Protein AF-A0A967L9T5-F1 (afdb_monomer)

Secondary structure (DSSP, 8-state):
-TT---TT-EEEEEESHHHHHHHHHHHHHGGG--EEEEEE-SHHIIIIITSS-EEEEEETTEEEEEEEE---SEE---SGGGGGS-HHHHHHHHHHHHHHHHHH-HHHHHHHHHHHHHHHHTGGGHHHHHHHHHHHHHHHHHHH-TTSSSSS--

Foldseek 3Di:
DVVPDDQADEFEQAEALLSLQASLQCQCPVVNHHAYEYAHLFLLCLQARLEQQWHAQADPVGGRPGTDRGHHPYYDYDLVSNVVPDPVRNVVSVVLLLVLCVVPNVVSNVVCVVCVVCLNVVPPCPVVVSSVSSNVSNNVQCVVPSPCPVVSND

pLDDT: mean 95.07, std 5.82, range [65.38, 98.81]

Sequence (154 aa):
LELGVERSDCVIALGGGVVGDLAGFAASILRRGVRVVQIPTTLLAQVDSAIGGKTGIDTKHGKNLIGTFHQPSLVLADVDVLSTLSEREFRAGYAEVAKYGLLGDAPFFVWLEQNWQGVFADESGKRRHAVETSARAKAEIVVADEREESGTRA

Solvent-accessible surface area (backbone atoms only — not comparable to full-atom values): 8317 Å² total; per-residue (Å²): 109,93,85,64,79,56,67,86,43,70,46,76,22,75,30,35,43,70,43,36,17,43,45,36,33,49,22,41,59,43,91,74,38,33,42,28,34,36,35,28,50,30,52,39,12,47,34,43,56,61,62,61,16,63,19,26,40,69,51,101,88,42,76,62,74,47,67,46,86,44,69,58,81,42,72,51,68,59,71,70,56,47,78,76,47,54,69,69,56,43,53,59,14,47,54,58,45,50,45,50,15,74,75,77,31,61,70,56,36,55,48,45,75,76,37,48,68,32,36,75,69,53,44,93,54,38,33,54,52,51,40,53,55,24,33,49,55,46,50,53,42,27,72,76,23,66,81,51,81,79,53,81,58,106

Nearest PDB structures (foldseek):
  6lla-assembly2_D  TM=9.672E-01  e=2.039E-16  Providencia alcalifaciens F90-2004
  6lla-assembly1_A  TM=9.587E-01  e=2.595E-16  Providencia alcalifaciens F90-2004
  3okf-assembly1_B  TM=9.617E-01  e=5.683E-16  Vibrio cholerae O1 biovar El Tor str. N16961
  6lk2-assembly1_A  TM=9.708E-01  e=1.491E-15  Providencia alcalifaciens F90-2004
  6lk2-assembly1_C  TM=9.623E-01  e=9.101E-15  Providencia alcalifaciens F90-2004

Mean predicted aligned error: 3.41 Å

Structure (mmCIF, N/CA/C/O backbone):
data_AF-A0A967L9T5-F1
#
_entry.id   AF-A0A967L9T5-F1
#
loop_
_atom_site.group_PDB
_atom_site.id
_atom_site.type_symbol
_atom_site.label_atom_id
_atom_site.label_alt_id
_atom_site.label_comp_id
_atom_site.label_asym_id
_atom_site.label_entity_id
_atom_site.label_seq_id
_atom_site.pdbx_PDB_ins_code
_atom_site.Cartn_x
_atom_site.Cartn_y
_atom_site.Cartn_z
_atom_site.occupancy
_atom_site.B_iso_or_equiv
_atom_site.auth_seq_id
_atom_site.auth_comp_id
_atom_site.auth_asym_id
_atom_site.auth_atom_id
_atom_site.pdbx_PDB_model_num
ATOM 1 N N . LEU A 1 1 ? 9.485 -12.434 -22.194 1.00 67.00 1 LEU A N 1
ATOM 2 C CA . LEU A 1 1 ? 9.932 -11.965 -23.531 1.00 67.00 1 LEU A CA 1
ATOM 3 C C . LEU A 1 1 ? 9.224 -12.715 -24.648 1.00 67.00 1 LEU A C 1
ATOM 5 O O . LEU A 1 1 ? 8.816 -12.072 -25.600 1.00 67.00 1 LEU A O 1
ATOM 9 N N . GLU A 1 2 ? 9.022 -14.024 -24.502 1.00 84.19 2 GLU A N 1
ATOM 10 C CA . GLU A 1 2 ? 8.233 -14.849 -25.434 1.00 84.19 2 GLU A CA 1
ATOM 11 C C . GLU A 1 2 ? 6.803 -14.328 -25.651 1.00 84.19 2 GLU A C 1
ATOM 13 O O . GLU A 1 2 ? 6.289 -14.403 -26.757 1.00 84.19 2 GLU A O 1
ATOM 18 N N . LEU A 1 3 ? 6.205 -13.701 -24.630 1.00 88.25 3 LEU A N 1
ATOM 19 C CA . LEU A 1 3 ? 4.894 -13.040 -24.714 1.00 88.25 3 LEU A CA 1
ATOM 20 C C . LEU A 1 3 ? 4.900 -11.688 -25.460 1.00 88.25 3 LEU A C 1
ATOM 22 O O . LEU A 1 3 ? 3.884 -11.010 -25.480 1.00 88.25 3 LEU A O 1
ATOM 26 N N . GLY A 1 4 ? 6.033 -11.257 -26.026 1.00 90.56 4 GLY A N 1
ATOM 27 C CA . GLY A 1 4 ? 6.094 -10.052 -26.862 1.00 90.56 4 GLY A CA 1
ATOM 28 C C . GLY A 1 4 ? 6.092 -8.708 -26.125 1.00 90.56 4 GLY A C 1
ATOM 29 O O . GLY A 1 4 ? 5.950 -7.691 -26.783 1.00 90.56 4 GLY A O 1
ATOM 30 N N . VAL A 1 5 ? 6.296 -8.680 -24.800 1.00 91.69 5 VAL A N 1
ATOM 31 C CA . VAL A 1 5 ? 6.219 -7.438 -23.998 1.00 91.69 5 VAL A CA 1
ATOM 32 C C . VAL A 1 5 ? 7.137 -6.320 -24.525 1.00 91.69 5 VAL A C 1
ATOM 34 O O . VAL A 1 5 ? 8.364 -6.491 -24.672 1.00 91.69 5 VAL A O 1
ATOM 37 N N . GLU A 1 6 ? 6.526 -5.161 -24.745 1.00 94.12 6 GLU A N 1
ATOM 38 C CA . GLU A 1 6 ? 7.109 -3.913 -25.224 1.00 94.12 6 GLU A CA 1
ATOM 39 C C . GLU A 1 6 ? 7.336 -2.903 -24.087 1.00 94.12 6 GLU A C 1
ATOM 41 O O . GLU A 1 6 ? 6.932 -3.092 -22.942 1.00 94.12 6 GLU A O 1
ATOM 46 N N . ARG A 1 7 ? 8.025 -1.795 -24.386 1.00 93.12 7 ARG A N 1
ATOM 47 C CA . ARG A 1 7 ? 8.269 -0.718 -23.403 1.00 93.12 7 ARG A CA 1
ATOM 48 C C . ARG A 1 7 ? 7.024 0.105 -23.074 1.00 93.12 7 ARG A C 1
ATOM 50 O O . ARG A 1 7 ? 6.964 0.728 -22.020 1.00 93.12 7 ARG A O 1
ATOM 57 N N . SER A 1 8 ? 6.076 0.139 -24.000 1.00 94.69 8 SER A N 1
ATOM 58 C CA . SER A 1 8 ? 4.773 0.793 -23.878 1.00 94.69 8 SER A CA 1
ATOM 59 C C . SER A 1 8 ? 3.823 0.031 -22.954 1.00 94.69 8 SER A C 1
ATOM 61 O O . SER A 1 8 ? 2.874 0.635 -22.449 1.00 94.69 8 SER A O 1
ATOM 63 N N . ASP A 1 9 ? 4.078 -1.254 -22.701 1.00 95.75 9 ASP A N 1
ATOM 64 C CA . ASP A 1 9 ? 3.235 -2.090 -21.855 1.00 95.75 9 ASP A CA 1
ATOM 65 C C . ASP A 1 9 ? 3.290 -1.685 -20.379 1.00 95.75 9 ASP A C 1
ATOM 67 O O . ASP A 1 9 ? 4.088 -0.848 -19.936 1.00 95.75 9 ASP A O 1
ATOM 71 N N . CYS A 1 10 ? 2.385 -2.281 -19.607 1.00 96.38 10 CYS A N 1
ATOM 72 C CA . CYS A 1 10 ? 2.244 -2.033 -18.187 1.00 96.38 10 CYS A CA 1
ATOM 73 C C . CYS A 1 10 ? 2.109 -3.345 -17.413 1.00 96.38 10 CYS A C 1
ATOM 75 O O . CYS A 1 10 ? 1.326 -4.221 -17.776 1.00 96.38 10 CYS A O 1
ATOM 77 N N . VAL A 1 11 ? 2.863 -3.455 -16.323 1.00 97.94 11 VAL A N 1
ATOM 78 C CA . VAL A 1 11 ? 2.717 -4.509 -15.320 1.00 97.94 11 VAL A CA 1
ATOM 79 C C . VAL A 1 11 ? 1.644 -4.091 -14.317 1.00 97.94 11 VAL A C 1
ATOM 81 O O . VAL A 1 11 ? 1.695 -2.987 -13.778 1.00 97.94 11 VAL A O 1
ATOM 84 N N . ILE A 1 12 ? 0.694 -4.979 -14.035 1.00 98.44 12 ILE A N 1
ATOM 85 C CA . ILE A 1 12 ? -0.304 -4.782 -12.979 1.00 98.44 12 ILE A CA 1
ATOM 86 C C . ILE A 1 12 ? 0.085 -5.636 -11.773 1.00 98.44 12 ILE A C 1
ATOM 88 O O . ILE A 1 12 ? 0.114 -6.863 -11.858 1.00 98.44 12 ILE A O 1
ATOM 92 N N . ALA A 1 13 ? 0.375 -4.986 -10.651 1.00 98.50 13 ALA A N 1
ATOM 93 C CA . ALA A 1 13 ? 0.669 -5.638 -9.385 1.00 98.50 13 ALA A CA 1
ATOM 94 C C . ALA A 1 13 ? -0.610 -5.711 -8.538 1.00 98.50 13 ALA A C 1
ATOM 96 O O . ALA A 1 13 ? -0.941 -4.775 -7.815 1.00 98.50 13 ALA A O 1
ATOM 97 N N . LEU A 1 14 ? -1.353 -6.814 -8.666 1.00 98.69 14 LEU A N 1
ATOM 98 C CA . LEU A 1 14 ? -2.579 -7.073 -7.906 1.00 98.69 14 LEU A CA 1
ATOM 99 C C . LEU A 1 14 ? -2.277 -7.998 -6.722 1.00 98.69 14 LEU A C 1
ATOM 101 O O . LEU A 1 14 ? -2.067 -9.196 -6.909 1.00 98.69 14 LEU A O 1
ATOM 105 N N . GLY A 1 15 ? -2.252 -7.452 -5.508 1.00 98.56 15 GLY A N 1
ATOM 106 C CA . GLY A 1 15 ? -1.982 -8.231 -4.300 1.00 98.56 15 GLY A CA 1
ATOM 107 C C . GLY A 1 15 ? -1.518 -7.387 -3.115 1.00 98.56 15 GLY A C 1
ATOM 108 O O . GLY A 1 15 ? -1.628 -6.166 -3.118 1.00 98.56 15 GLY A O 1
ATOM 109 N N . GLY A 1 16 ? -0.990 -8.041 -2.078 1.00 98.38 16 GLY A N 1
ATOM 110 C CA . GLY A 1 16 ? -0.347 -7.360 -0.949 1.00 98.38 16 GLY A CA 1
ATOM 111 C C . GLY A 1 16 ? 1.072 -6.873 -1.264 1.00 98.38 16 GLY A C 1
ATOM 112 O O . GLY A 1 16 ? 1.553 -6.991 -2.392 1.00 98.38 16 GLY A O 1
ATOM 113 N N . GLY A 1 17 ? 1.783 -6.396 -0.238 1.00 97.88 17 GLY A N 1
ATOM 114 C CA . GLY A 1 17 ? 3.122 -5.806 -0.392 1.00 97.88 17 GLY A CA 1
ATOM 115 C C . GLY A 1 17 ? 4.154 -6.722 -1.057 1.00 97.88 17 GLY A C 1
ATOM 116 O O . GLY A 1 17 ? 4.937 -6.254 -1.871 1.00 97.88 17 GLY A O 1
ATOM 117 N N . VAL A 1 18 ? 4.091 -8.038 -0.818 1.00 97.81 18 VAL A N 1
ATOM 118 C CA . VAL A 1 18 ? 4.986 -9.019 -1.466 1.00 97.81 18 VAL A CA 1
ATOM 119 C C . VAL A 1 18 ? 4.831 -9.019 -2.989 1.00 97.81 18 VAL A C 1
ATOM 121 O O . VAL A 1 18 ? 5.821 -9.042 -3.717 1.00 97.81 18 VAL A O 1
ATOM 124 N N . VAL A 1 19 ? 3.587 -8.986 -3.482 1.00 98.50 19 VAL A N 1
ATOM 125 C CA . VAL A 1 19 ? 3.319 -8.914 -4.926 1.00 98.50 19 VAL A CA 1
ATOM 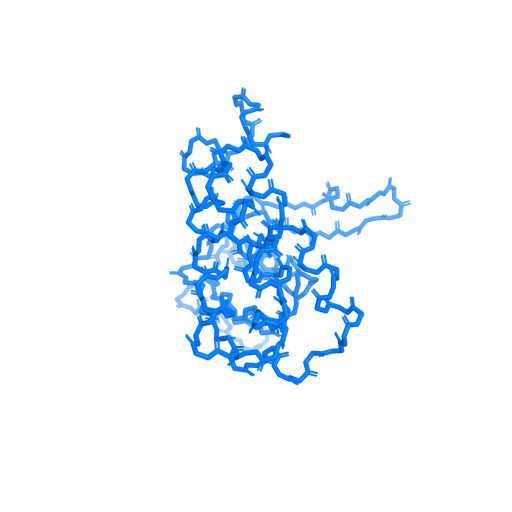126 C C . VAL A 1 19 ? 3.767 -7.560 -5.465 1.00 98.50 19 VAL A C 1
ATOM 128 O O . VAL A 1 19 ? 4.386 -7.514 -6.525 1.00 98.50 19 VAL A O 1
ATOM 131 N N . GLY A 1 20 ? 3.501 -6.482 -4.724 1.00 98.44 20 GLY A N 1
ATOM 132 C CA . GLY A 1 20 ? 3.908 -5.127 -5.089 1.00 98.44 20 GLY A CA 1
ATOM 133 C C . GLY A 1 20 ? 5.419 -4.975 -5.271 1.00 98.44 20 GLY A C 1
ATOM 134 O O . GLY A 1 20 ? 5.846 -4.454 -6.304 1.00 98.44 20 GLY A O 1
ATOM 135 N N . ASP A 1 21 ? 6.213 -5.483 -4.326 1.00 98.12 21 ASP A N 1
ATOM 136 C CA . ASP A 1 21 ? 7.678 -5.425 -4.360 1.00 98.12 21 ASP A CA 1
ATOM 137 C C . ASP A 1 21 ? 8.249 -6.251 -5.517 1.00 98.12 21 ASP A C 1
ATOM 139 O O . ASP A 1 21 ? 9.050 -5.744 -6.309 1.00 98.12 21 ASP A O 1
ATOM 143 N N . LEU A 1 22 ? 7.796 -7.502 -5.663 1.00 98.44 22 LEU A N 1
ATOM 144 C CA . LEU A 1 22 ? 8.279 -8.406 -6.705 1.00 98.44 22 LEU A CA 1
ATOM 145 C C . LEU A 1 22 ? 7.910 -7.907 -8.106 1.00 98.44 22 LEU A C 1
ATOM 147 O O . LEU A 1 22 ? 8.760 -7.865 -8.997 1.00 98.44 22 LEU A O 1
ATOM 151 N N . ALA A 1 23 ? 6.645 -7.535 -8.316 1.00 98.31 23 ALA A N 1
ATOM 152 C CA . ALA A 1 23 ? 6.169 -7.054 -9.608 1.00 98.31 23 ALA A CA 1
ATOM 153 C C . ALA A 1 23 ? 6.781 -5.692 -9.957 1.00 98.31 23 ALA A C 1
ATOM 155 O O . ALA A 1 23 ? 7.141 -5.463 -11.111 1.00 98.31 23 ALA A O 1
ATOM 156 N N . GLY A 1 24 ? 6.956 -4.813 -8.967 1.00 98.25 24 GLY A N 1
ATOM 157 C CA . GLY A 1 24 ? 7.637 -3.535 -9.142 1.00 98.25 24 GLY A CA 1
ATOM 158 C C . GLY A 1 24 ? 9.103 -3.706 -9.546 1.00 98.25 24 GLY A C 1
ATOM 159 O O . GLY A 1 24 ? 9.553 -3.061 -10.493 1.00 98.25 24 GLY A O 1
ATOM 160 N N . PHE A 1 25 ? 9.826 -4.632 -8.908 1.00 98.44 25 PHE A N 1
ATOM 161 C CA . PHE A 1 25 ? 11.217 -4.923 -9.257 1.00 98.44 25 PHE A CA 1
ATOM 162 C C . PHE A 1 25 ? 11.319 -5.591 -10.632 1.00 98.44 25 PHE A C 1
ATOM 164 O O . PHE A 1 25 ? 12.157 -5.222 -11.451 1.00 98.44 25 PHE A O 1
ATOM 171 N N . ALA A 1 26 ? 10.416 -6.524 -10.947 1.00 97.62 26 ALA A N 1
ATOM 172 C CA . ALA A 1 26 ? 10.336 -7.106 -12.283 1.00 97.62 26 ALA A CA 1
ATOM 173 C C . ALA A 1 26 ? 10.082 -6.029 -13.354 1.00 97.62 26 ALA A C 1
ATOM 175 O O . ALA A 1 26 ? 10.731 -6.041 -14.401 1.00 97.62 26 ALA A O 1
ATOM 176 N N . ALA A 1 27 ? 9.189 -5.072 -13.087 1.00 97.81 27 ALA A N 1
ATOM 177 C CA . ALA A 1 27 ? 8.896 -3.964 -13.990 1.00 97.81 27 ALA A CA 1
ATOM 178 C C . ALA A 1 27 ? 10.088 -3.010 -14.172 1.00 97.81 27 ALA A C 1
ATOM 180 O O . ALA A 1 27 ? 10.287 -2.499 -15.275 1.00 97.81 27 ALA A O 1
ATOM 181 N N . SER A 1 28 ? 10.906 -2.791 -13.139 1.00 97.81 28 SER A N 1
ATOM 182 C CA . SER A 1 28 ? 12.067 -1.896 -13.222 1.00 97.81 28 SER A CA 1
ATOM 183 C C . SER A 1 28 ? 13.196 -2.469 -14.085 1.00 97.81 28 SER A C 1
ATOM 185 O O . SER A 1 28 ? 13.873 -1.731 -14.804 1.00 97.81 28 SER A O 1
ATOM 187 N N . ILE A 1 29 ? 13.377 -3.794 -14.078 1.00 96.75 29 ILE A N 1
ATOM 188 C CA . ILE A 1 29 ? 14.440 -4.461 -14.844 1.00 96.75 29 ILE A CA 1
ATOM 189 C C . ILE A 1 29 ? 13.976 -4.937 -16.225 1.00 96.75 29 ILE A C 1
ATOM 191 O O . ILE A 1 29 ? 14.784 -5.042 -17.157 1.00 96.75 29 ILE A O 1
ATOM 195 N N . LEU A 1 30 ? 12.677 -5.189 -16.414 1.00 96.19 30 LEU A N 1
ATOM 196 C CA . LEU A 1 30 ? 12.134 -5.605 -17.702 1.00 96.19 30 LEU A CA 1
ATOM 197 C C . LEU A 1 30 ? 12.332 -4.492 -18.735 1.00 96.19 30 LEU A C 1
ATOM 199 O O . LEU A 1 30 ? 11.873 -3.372 -18.557 1.00 96.19 30 LEU A O 1
ATOM 203 N N . ARG A 1 31 ? 13.059 -4.785 -19.823 1.00 94.06 31 ARG A N 1
ATOM 204 C CA . ARG A 1 31 ? 13.398 -3.811 -20.887 1.00 94.06 31 ARG A CA 1
ATOM 205 C C . ARG A 1 31 ? 14.076 -2.519 -20.378 1.00 94.06 31 ARG A C 1
ATOM 207 O O . ARG A 1 31 ? 14.129 -1.534 -21.128 1.00 94.06 31 ARG A O 1
ATOM 214 N N . ARG A 1 32 ? 14.701 -2.581 -19.191 1.00 94.69 32 ARG A N 1
ATOM 215 C CA . ARG A 1 32 ? 15.275 -1.450 -18.431 1.00 94.69 32 ARG A CA 1
ATOM 216 C C . ARG A 1 32 ? 14.230 -0.456 -17.903 1.00 94.69 32 ARG A C 1
ATOM 218 O O . ARG A 1 32 ? 14.523 0.732 -17.811 1.00 94.69 32 ARG A O 1
ATOM 225 N N . GLY A 1 33 ? 13.024 -0.938 -17.633 1.00 96.00 33 GLY A N 1
ATOM 226 C CA . GLY A 1 33 ? 11.921 -0.159 -17.096 1.00 96.00 33 GLY A CA 1
ATOM 227 C C . GLY A 1 33 ? 10.708 -0.223 -18.013 1.00 96.00 33 GLY A C 1
ATOM 228 O O . GLY A 1 33 ? 10.741 0.262 -19.145 1.00 96.00 33 GLY A O 1
ATOM 229 N N . VAL A 1 34 ? 9.628 -0.791 -17.491 1.00 97.19 34 VAL A N 1
ATOM 230 C CA . VAL A 1 34 ? 8.265 -0.643 -18.008 1.00 97.19 34 VAL A CA 1
ATOM 231 C C . VAL A 1 34 ? 7.378 -0.027 -16.929 1.00 97.19 34 VAL A C 1
ATOM 233 O O . VAL A 1 34 ? 7.744 0.022 -15.750 1.00 97.19 34 VAL A O 1
ATOM 236 N N . ARG A 1 35 ? 6.202 0.462 -17.326 1.00 97.94 35 ARG A N 1
ATOM 237 C CA . ARG A 1 35 ? 5.241 1.039 -16.379 1.00 97.94 35 ARG A CA 1
ATOM 238 C C . ARG A 1 35 ? 4.713 -0.037 -15.437 1.00 97.94 35 ARG A C 1
ATOM 240 O O . ARG A 1 35 ? 4.489 -1.171 -15.855 1.00 97.94 35 ARG A O 1
ATOM 247 N N . VAL A 1 36 ? 4.438 0.343 -14.195 1.00 98.25 36 VAL A N 1
ATOM 248 C CA . VAL A 1 36 ? 3.757 -0.515 -13.221 1.00 98.25 36 VAL A CA 1
ATOM 249 C C . VAL A 1 36 ? 2.590 0.233 -12.589 1.00 98.25 36 VAL A C 1
ATOM 251 O O . VAL A 1 36 ? 2.707 1.416 -12.276 1.00 98.25 36 VAL A O 1
ATOM 254 N N . VAL A 1 37 ? 1.462 -0.447 -12.422 1.00 98.62 37 VAL A N 1
ATOM 255 C CA . VAL A 1 37 ? 0.317 0.021 -11.634 1.00 98.62 37 VAL A CA 1
ATOM 256 C C . VAL A 1 37 ? 0.163 -0.907 -10.441 1.00 98.62 37 VAL A C 1
ATOM 258 O O . VAL A 1 37 ? 0.134 -2.127 -10.599 1.00 98.62 37 VAL A O 1
ATOM 261 N N . GLN A 1 38 ? 0.070 -0.322 -9.251 1.00 98.75 38 GLN A N 1
ATOM 262 C CA . GLN A 1 38 ? -0.156 -1.048 -8.007 1.00 98.75 38 GLN A CA 1
ATOM 263 C C . GLN A 1 38 ? -1.658 -1.087 -7.718 1.00 98.75 38 GLN A C 1
ATOM 265 O O . GLN A 1 38 ? -2.309 -0.043 -7.679 1.00 98.75 38 GLN A O 1
ATOM 270 N N . ILE A 1 39 ? -2.203 -2.279 -7.490 1.00 98.75 39 ILE A N 1
ATOM 271 C CA . ILE A 1 39 ? -3.573 -2.502 -7.012 1.00 98.75 39 ILE A CA 1
ATOM 272 C C . ILE A 1 39 ? -3.464 -3.248 -5.670 1.00 98.75 39 ILE A C 1
ATOM 274 O O . ILE A 1 39 ? -3.592 -4.477 -5.625 1.00 98.75 39 ILE A O 1
ATOM 278 N N . PRO A 1 40 ? -3.118 -2.530 -4.582 1.00 98.75 40 PRO A N 1
ATOM 279 C CA . PRO A 1 40 ? -2.870 -3.130 -3.276 1.00 98.75 40 PRO A CA 1
ATOM 280 C C . PRO A 1 40 ? -4.140 -3.710 -2.638 1.00 98.75 40 PRO A C 1
ATOM 282 O O . PRO A 1 40 ? -5.129 -3.004 -2.441 1.00 98.75 40 PRO A O 1
ATOM 285 N N . THR A 1 41 ? -4.092 -4.982 -2.237 1.00 98.69 41 THR A N 1
ATOM 286 C CA . THR A 1 41 ? -5.237 -5.718 -1.660 1.00 98.69 41 THR A CA 1
ATOM 287 C C . THR A 1 41 ? -5.111 -5.996 -0.161 1.00 98.69 41 THR A C 1
ATOM 289 O O . THR A 1 41 ? -5.922 -6.725 0.405 1.00 98.69 41 THR A O 1
ATOM 292 N N . THR A 1 42 ? -4.085 -5.454 0.497 1.00 98.81 42 THR A N 1
ATOM 293 C CA . THR A 1 42 ? -3.936 -5.511 1.957 1.00 98.81 42 THR A CA 1
ATOM 294 C C . THR A 1 42 ? -3.893 -4.103 2.526 1.00 98.81 42 THR A C 1
ATOM 296 O O . THR A 1 42 ? -3.409 -3.186 1.863 1.00 98.81 42 THR A O 1
ATOM 299 N N . LEU A 1 43 ? -4.354 -3.928 3.769 1.00 98.69 43 LEU A N 1
ATOM 300 C CA . LEU A 1 43 ? -4.338 -2.615 4.416 1.00 98.69 43 LEU A CA 1
ATOM 301 C C . LEU A 1 43 ? -2.908 -2.060 4.488 1.00 98.69 43 LEU A C 1
ATOM 303 O O . LEU A 1 43 ? -2.681 -0.921 4.102 1.00 98.69 43 LEU A O 1
ATOM 307 N N . LEU A 1 44 ? -1.936 -2.899 4.868 1.00 98.62 44 LEU A N 1
ATOM 308 C CA . LEU A 1 44 ? -0.514 -2.534 4.903 1.00 98.62 44 LEU A CA 1
ATOM 309 C C . LEU A 1 44 ? -0.004 -2.030 3.544 1.00 98.62 44 LEU A C 1
ATOM 311 O O . LEU A 1 44 ? 0.747 -1.060 3.480 1.00 98.62 44 LEU A O 1
ATOM 315 N N . ALA A 1 45 ? -0.420 -2.666 2.447 1.00 98.50 45 ALA A N 1
ATOM 316 C CA . ALA A 1 45 ? 0.001 -2.240 1.120 1.00 98.50 45 ALA A CA 1
ATOM 317 C C . ALA A 1 45 ? -0.671 -0.933 0.687 1.00 98.50 45 ALA A C 1
ATOM 319 O O . ALA A 1 45 ? -0.013 -0.099 0.074 1.00 98.50 45 ALA A O 1
ATOM 320 N N . GLN A 1 46 ? -1.948 -0.737 1.028 1.00 98.69 46 GLN A N 1
ATOM 321 C CA . GLN A 1 46 ? -2.695 0.480 0.698 1.00 98.69 46 GLN A CA 1
ATOM 322 C C . GLN A 1 46 ? -2.157 1.722 1.414 1.00 98.69 46 GLN A C 1
ATOM 324 O O . GLN A 1 46 ? -2.222 2.813 0.855 1.00 98.69 46 GLN A O 1
ATOM 329 N N . VAL A 1 47 ? -1.631 1.557 2.630 1.00 97.94 47 VAL A N 1
ATOM 330 C CA . VAL A 1 47 ? -1.201 2.678 3.481 1.00 97.94 47 VAL A CA 1
ATOM 331 C C . VAL A 1 47 ? 0.305 2.910 3.495 1.00 97.94 47 VAL A C 1
ATOM 333 O O . VAL A 1 47 ? 0.727 3.996 3.877 1.00 97.94 47 VAL A O 1
ATOM 336 N N . ASP A 1 48 ? 1.111 1.931 3.071 1.00 96.19 48 ASP A N 1
ATOM 337 C CA . ASP A 1 48 ? 2.572 2.038 3.114 1.00 96.19 48 ASP A CA 1
ATOM 338 C C . ASP A 1 48 ? 3.258 1.473 1.860 1.00 96.19 48 ASP A C 1
ATOM 340 O O . ASP A 1 48 ? 3.764 2.233 1.033 1.00 96.19 48 ASP A O 1
ATOM 344 N N . SER A 1 49 ? 3.276 0.147 1.675 1.00 94.56 49 SER A N 1
ATOM 345 C CA . SER A 1 49 ? 4.242 -0.478 0.754 1.00 94.56 49 SER A CA 1
ATOM 346 C C . SER A 1 49 ? 3.991 -0.201 -0.733 1.00 94.56 49 SER A C 1
ATOM 348 O O . SER A 1 49 ? 4.928 -0.255 -1.521 1.00 94.56 49 SER A O 1
ATOM 350 N N . ALA A 1 50 ? 2.758 0.1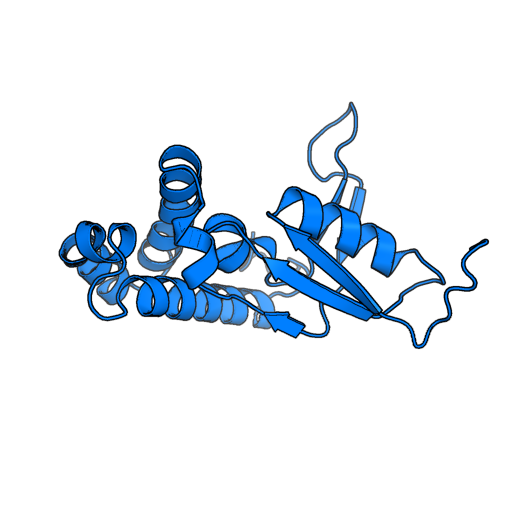08 -1.147 1.00 96.94 50 ALA A N 1
ATOM 351 C CA . ALA A 1 50 ? 2.485 0.491 -2.536 1.00 96.94 50 ALA A CA 1
ATOM 352 C C . ALA A 1 50 ? 2.924 1.934 -2.861 1.00 96.94 50 ALA A C 1
ATOM 354 O O . ALA A 1 50 ? 2.896 2.328 -4.029 1.00 96.94 50 ALA A O 1
ATOM 355 N N . ILE A 1 51 ? 3.320 2.723 -1.854 1.00 95.94 51 ILE A N 1
ATOM 356 C CA . ILE A 1 51 ? 3.609 4.153 -1.972 1.00 95.94 51 ILE A CA 1
ATOM 357 C C . ILE A 1 51 ? 5.111 4.402 -1.778 1.00 95.94 51 ILE A C 1
ATOM 359 O O . ILE A 1 51 ? 5.707 4.116 -0.739 1.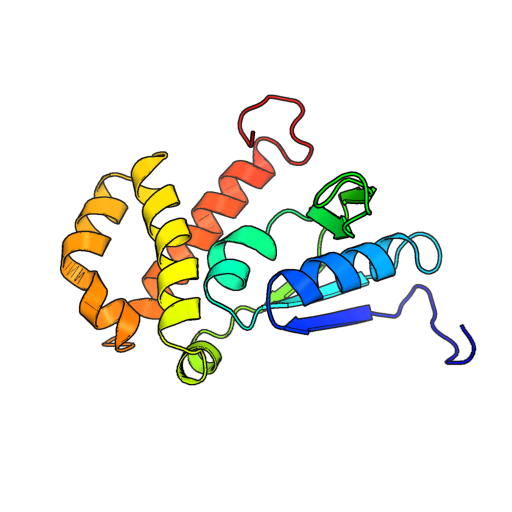00 95.94 51 ILE A O 1
ATOM 363 N N . GLY A 1 52 ? 5.730 5.003 -2.796 1.00 91.62 52 GLY A N 1
ATOM 364 C CA . GLY A 1 52 ? 7.110 5.486 -2.739 1.00 91.62 52 GLY A CA 1
ATOM 365 C C . GLY A 1 52 ? 8.155 4.637 -3.448 1.00 91.62 52 GLY A C 1
ATOM 366 O O . GLY A 1 52 ? 9.344 4.849 -3.210 1.00 91.62 52 GLY A O 1
ATOM 367 N N . GLY A 1 53 ? 7.736 3.696 -4.295 1.00 93.94 53 GLY A N 1
ATOM 368 C CA . GLY A 1 53 ? 8.582 3.112 -5.338 1.00 93.94 53 GLY A CA 1
ATOM 369 C C . GLY A 1 53 ? 9.713 2.203 -4.860 1.00 93.94 53 GLY A C 1
ATOM 370 O O . GLY A 1 53 ? 10.540 1.799 -5.673 1.00 93.94 53 GLY A O 1
ATOM 371 N N . LYS A 1 54 ? 9.777 1.857 -3.571 1.00 96.31 54 LYS A N 1
ATOM 372 C CA . LYS A 1 54 ? 10.679 0.804 -3.101 1.00 96.31 54 LYS A CA 1
ATOM 373 C C . LYS A 1 54 ? 10.177 -0.529 -3.634 1.00 96.31 54 LYS A C 1
ATOM 375 O O . LYS A 1 54 ? 9.011 -0.851 -3.472 1.00 96.31 54 LYS A O 1
ATOM 380 N N . THR A 1 55 ? 11.056 -1.260 -4.300 1.00 97.50 55 THR A N 1
ATOM 381 C CA . THR A 1 55 ? 10.757 -2.567 -4.887 1.00 97.50 55 THR A CA 1
ATOM 382 C C . THR A 1 55 ? 11.948 -3.474 -4.662 1.00 97.50 55 THR A C 1
ATOM 384 O O . THR A 1 55 ? 13.085 -2.992 -4.651 1.00 97.50 55 THR A O 1
ATOM 387 N N . GLY A 1 56 ? 11.728 -4.773 -4.506 1.00 96.62 56 GLY A N 1
ATOM 388 C CA . GLY A 1 56 ? 12.839 -5.679 -4.280 1.00 96.62 56 GLY A CA 1
ATOM 389 C C . GLY A 1 56 ? 12.438 -7.112 -4.001 1.00 96.62 56 GLY A C 1
ATOM 390 O O . GLY A 1 56 ? 11.280 -7.504 -4.118 1.00 96.62 56 GLY A O 1
ATOM 391 N N . ILE A 1 57 ? 13.454 -7.897 -3.671 1.00 97.25 57 ILE A N 1
ATOM 392 C CA . ILE A 1 57 ? 13.347 -9.304 -3.321 1.00 97.25 57 ILE A CA 1
ATOM 393 C C . ILE A 1 57 ? 14.260 -9.624 -2.141 1.00 97.25 57 ILE A C 1
ATOM 395 O O . ILE A 1 57 ? 15.297 -8.989 -1.913 1.00 97.25 57 ILE A O 1
ATOM 399 N N . ASP A 1 58 ? 13.882 -10.675 -1.429 1.00 96.81 58 ASP A N 1
ATOM 400 C CA . ASP A 1 58 ? 14.697 -11.248 -0.374 1.00 96.81 58 ASP A CA 1
ATOM 401 C C . ASP A 1 58 ? 15.844 -12.076 -0.949 1.00 96.81 58 ASP A C 1
ATOM 403 O O . ASP A 1 58 ? 15.773 -12.658 -2.034 1.00 96.81 58 ASP A O 1
ATOM 407 N N . THR A 1 59 ? 16.915 -12.170 -0.171 1.00 96.50 59 THR A N 1
ATOM 408 C CA . THR A 1 59 ? 18.011 -13.099 -0.426 1.00 96.50 59 THR A CA 1
ATOM 409 C C . THR A 1 59 ? 18.233 -13.958 0.809 1.00 96.50 59 THR A C 1
ATOM 411 O O . THR A 1 59 ? 17.820 -13.608 1.913 1.00 96.50 59 THR A O 1
ATOM 414 N N . LYS A 1 60 ? 19.000 -15.044 0.668 1.00 96.19 60 LYS A N 1
ATOM 415 C CA . LYS A 1 60 ? 19.456 -15.832 1.827 1.00 96.19 60 LYS A CA 1
ATOM 416 C C . LYS A 1 60 ? 20.254 -15.014 2.858 1.00 96.19 60 LYS A C 1
ATOM 418 O O . LYS A 1 60 ? 20.477 -15.493 3.962 1.00 96.19 60 LYS A O 1
ATOM 423 N N . HIS A 1 61 ? 20.728 -13.824 2.481 1.00 95.94 61 HIS A N 1
ATOM 424 C CA . HIS A 1 61 ? 21.527 -12.938 3.322 1.00 95.94 61 HIS A CA 1
ATOM 425 C C . HIS A 1 61 ? 20.698 -11.857 4.026 1.00 95.94 61 HIS A C 1
ATOM 427 O O . HIS A 1 61 ? 21.231 -11.179 4.898 1.00 95.94 61 HIS A O 1
ATOM 433 N N . GLY A 1 62 ? 19.419 -11.689 3.678 1.00 94.75 62 GLY A N 1
ATOM 434 C CA . GLY A 1 62 ? 18.555 -10.709 4.326 1.00 94.75 62 GLY A CA 1
ATOM 435 C C . GLY A 1 62 ? 17.366 -10.269 3.480 1.00 94.75 62 GLY A C 1
ATOM 436 O O . GLY A 1 62 ? 17.284 -10.549 2.278 1.00 94.75 62 GLY A O 1
ATOM 437 N N . LYS A 1 63 ? 16.461 -9.556 4.153 1.00 94.19 63 LYS A N 1
ATOM 438 C CA . LYS A 1 63 ? 15.214 -9.038 3.592 1.00 94.19 63 LYS A CA 1
ATOM 439 C C . LYS A 1 63 ? 15.471 -7.815 2.707 1.00 94.19 63 LYS A C 1
ATOM 441 O O . LYS A 1 63 ? 16.235 -6.942 3.109 1.00 94.19 63 LYS A O 1
ATOM 446 N N . ASN A 1 64 ? 14.819 -7.742 1.547 1.00 91.56 64 ASN A N 1
ATOM 447 C CA . ASN A 1 64 ? 14.819 -6.585 0.638 1.00 91.56 64 ASN A CA 1
ATOM 448 C C . ASN A 1 64 ? 16.216 -6.044 0.252 1.00 91.56 64 ASN A C 1
ATOM 450 O O . ASN A 1 64 ? 16.374 -4.853 -0.007 1.00 91.56 64 ASN A O 1
ATOM 454 N N . LEU A 1 65 ? 17.245 -6.902 0.212 1.00 93.88 65 LEU A N 1
ATOM 455 C CA . LEU A 1 65 ? 18.627 -6.477 -0.068 1.00 93.88 65 LEU A CA 1
ATOM 456 C C . LEU A 1 65 ? 18.908 -6.222 -1.555 1.00 93.88 65 LEU A C 1
ATOM 458 O O . LEU A 1 65 ? 19.900 -5.576 -1.887 1.00 93.88 65 LEU A O 1
ATOM 462 N N . ILE A 1 66 ? 18.074 -6.751 -2.453 1.00 96.94 66 ILE A N 1
ATOM 463 C CA . ILE A 1 66 ? 18.179 -6.523 -3.896 1.00 96.94 66 ILE A CA 1
ATOM 464 C C . ILE A 1 66 ? 16.904 -5.831 -4.345 1.00 96.94 66 ILE A C 1
ATOM 466 O O . ILE A 1 66 ? 15.814 -6.360 -4.142 1.00 96.94 66 ILE A O 1
ATOM 470 N N . GLY A 1 67 ? 17.039 -4.669 -4.975 1.00 96.75 67 GLY A N 1
ATOM 471 C CA . GLY A 1 67 ? 15.887 -3.871 -5.349 1.00 96.75 67 GLY A CA 1
ATOM 472 C C . GLY A 1 67 ? 16.227 -2.628 -6.151 1.00 96.75 67 GLY A C 1
ATOM 473 O O . GLY A 1 67 ? 17.382 -2.372 -6.493 1.00 96.75 67 GLY A O 1
ATOM 474 N N . THR A 1 68 ? 15.189 -1.857 -6.452 1.00 97.06 68 THR A N 1
ATO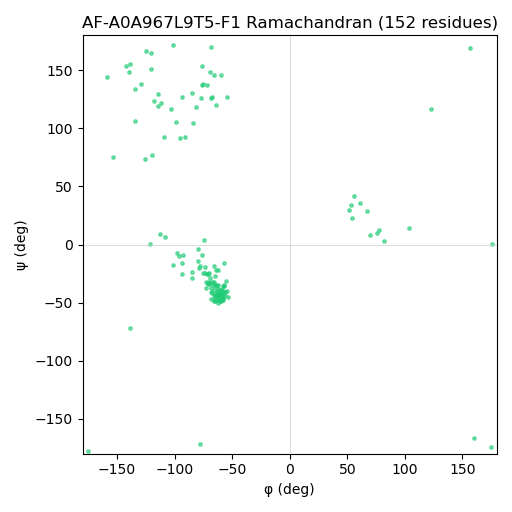M 475 C CA . THR A 1 68 ? 15.276 -0.573 -7.153 1.00 97.06 68 THR A CA 1
ATOM 476 C C . THR A 1 68 ? 14.268 0.415 -6.586 1.00 97.06 68 THR A C 1
ATOM 478 O O . THR A 1 68 ? 13.202 0.012 -6.118 1.00 97.06 68 THR A O 1
ATOM 481 N N . PHE A 1 69 ? 14.565 1.707 -6.713 1.00 96.38 69 PHE A N 1
ATOM 482 C CA . PHE A 1 69 ? 13.553 2.755 -6.617 1.00 96.38 69 PHE A CA 1
ATOM 483 C C . PHE A 1 69 ? 12.886 2.914 -7.993 1.00 96.38 69 PHE A C 1
ATOM 485 O O . PHE A 1 69 ? 13.499 3.444 -8.919 1.00 96.38 69 PHE A O 1
ATOM 492 N N . HIS A 1 70 ? 11.662 2.401 -8.145 1.00 96.94 70 HIS A N 1
ATOM 493 C CA . HIS A 1 70 ? 10.861 2.447 -9.373 1.00 96.94 70 HIS A CA 1
ATOM 494 C C . HIS A 1 70 ? 9.422 2.854 -9.046 1.00 96.94 70 HIS A C 1
ATOM 496 O O . HIS A 1 70 ? 8.662 2.076 -8.469 1.00 96.94 70 HIS A O 1
ATOM 502 N N . GLN A 1 71 ? 9.055 4.093 -9.377 1.00 97.19 71 GLN A N 1
ATOM 503 C CA . GLN A 1 71 ? 7.742 4.639 -9.029 1.00 97.19 71 GLN A CA 1
ATOM 504 C C . GLN A 1 71 ? 6.620 4.006 -9.866 1.00 97.19 71 GLN A C 1
ATOM 506 O O . GLN A 1 71 ? 6.763 3.866 -11.087 1.00 97.19 71 GLN A O 1
ATOM 511 N N . PRO A 1 72 ? 5.473 3.665 -9.252 1.00 97.38 72 PRO A N 1
ATOM 512 C CA . PRO A 1 72 ? 4.302 3.261 -10.007 1.00 97.38 72 PRO A CA 1
ATOM 513 C C . PRO A 1 72 ? 3.705 4.444 -10.774 1.00 97.38 72 PRO A C 1
ATOM 515 O O . PRO A 1 72 ? 3.740 5.587 -10.331 1.00 97.38 72 PRO A O 1
ATOM 518 N N . SER A 1 73 ? 3.102 4.160 -11.927 1.00 97.62 73 SER A N 1
ATOM 519 C CA . SER A 1 73 ? 2.335 5.148 -12.696 1.00 97.62 73 SER A CA 1
ATOM 520 C C . SER A 1 73 ? 0.985 5.472 -12.049 1.00 97.62 73 SER A C 1
ATOM 522 O O . SER A 1 73 ? 0.422 6.529 -12.312 1.00 97.62 73 SER A O 1
ATOM 524 N N . LEU A 1 74 ? 0.452 4.551 -11.240 1.00 97.88 74 LEU A N 1
ATOM 525 C CA . LEU A 1 74 ? -0.793 4.698 -10.489 1.00 97.88 74 LEU A CA 1
ATOM 526 C C . LEU A 1 74 ? -0.797 3.718 -9.309 1.00 97.88 74 LEU A C 1
ATOM 528 O O . LEU A 1 74 ? -0.344 2.579 -9.446 1.00 97.88 74 LEU A O 1
ATOM 532 N N . VAL A 1 75 ? -1.366 4.149 -8.184 1.00 98.38 75 VAL A N 1
ATOM 533 C CA . VAL A 1 75 ? -1.781 3.277 -7.079 1.00 98.38 75 VAL A CA 1
ATOM 534 C C . VAL A 1 75 ? -3.304 3.348 -6.983 1.00 98.38 75 VAL A C 1
ATOM 536 O O . VAL A 1 75 ? -3.855 4.427 -6.779 1.00 98.38 75 VAL A O 1
ATOM 539 N N . LEU A 1 76 ? -3.986 2.216 -7.158 1.00 98.25 76 LEU A N 1
ATOM 540 C CA . LEU A 1 76 ? -5.442 2.108 -7.066 1.00 98.25 76 LEU A CA 1
ATOM 541 C C . LEU A 1 76 ? -5.818 1.343 -5.791 1.00 98.25 76 LEU A C 1
ATOM 543 O O . LEU A 1 76 ? -5.865 0.114 -5.784 1.00 98.25 76 LEU A O 1
ATOM 547 N N . ALA A 1 77 ? -6.057 2.079 -4.706 1.00 97.69 77 ALA A N 1
ATOM 548 C CA . ALA A 1 77 ? -6.454 1.520 -3.416 1.00 97.69 77 ALA A CA 1
ATOM 549 C C . ALA A 1 77 ? -7.986 1.449 -3.299 1.00 97.69 77 ALA A C 1
ATOM 551 O O . ALA A 1 77 ? -8.636 2.411 -2.891 1.00 97.69 77 ALA A O 1
ATOM 552 N N . ASP A 1 78 ? -8.558 0.305 -3.668 1.00 97.56 78 ASP A N 1
ATOM 553 C CA . ASP A 1 78 ? -9.964 -0.002 -3.401 1.00 97.56 78 ASP A CA 1
ATOM 554 C C . ASP A 1 78 ? -10.112 -0.502 -1.953 1.00 97.56 78 ASP A C 1
ATOM 556 O O . ASP A 1 78 ? -9.509 -1.502 -1.569 1.00 97.56 78 ASP A O 1
ATOM 560 N N . VAL A 1 79 ? -10.876 0.194 -1.113 1.00 97.12 79 VAL A N 1
ATOM 561 C CA . VAL A 1 79 ? -11.045 -0.198 0.299 1.00 97.12 79 VAL A CA 1
ATOM 562 C C . VAL A 1 79 ? -12.045 -1.338 0.486 1.00 97.12 79 VAL A C 1
ATOM 564 O O . VAL A 1 79 ? -12.049 -1.975 1.545 1.00 97.12 79 VAL A O 1
ATOM 567 N N . ASP A 1 80 ? -12.844 -1.641 -0.537 1.00 96.75 80 ASP A N 1
ATOM 568 C CA . ASP A 1 80 ? -13.879 -2.667 -0.467 1.00 96.75 80 ASP A CA 1
ATOM 569 C C . ASP A 1 80 ? -13.242 -4.063 -0.468 1.00 96.75 80 ASP A C 1
ATOM 571 O O . ASP A 1 80 ? -13.711 -4.962 0.237 1.00 96.75 80 ASP A O 1
ATOM 575 N N . VAL A 1 81 ? -12.099 -4.248 -1.151 1.00 97.44 81 VAL A N 1
ATOM 576 C CA . VAL A 1 81 ? -11.382 -5.539 -1.158 1.00 97.44 81 VAL A CA 1
ATOM 577 C C . VAL A 1 81 ? -10.863 -5.936 0.226 1.00 97.44 81 VAL A C 1
ATOM 579 O O . VAL A 1 81 ? -10.689 -7.127 0.496 1.00 97.44 81 VAL A O 1
ATOM 582 N N . LEU A 1 82 ? -10.686 -4.972 1.140 1.00 98.19 82 LEU A N 1
ATOM 583 C CA . LEU A 1 82 ? -10.264 -5.236 2.519 1.00 98.19 82 LEU A CA 1
ATOM 584 C C . LEU A 1 82 ? -11.314 -6.014 3.324 1.00 98.19 82 LEU A C 1
ATOM 586 O O . LEU A 1 82 ? -10.959 -6.635 4.322 1.00 98.19 82 LEU A O 1
ATOM 590 N N . SER A 1 83 ? -12.576 -6.049 2.879 1.00 96.50 83 SER A N 1
ATOM 591 C CA . SER A 1 83 ? -13.626 -6.885 3.485 1.00 96.50 83 SER A CA 1
ATOM 592 C C . SER A 1 83 ? -13.335 -8.389 3.393 1.00 96.50 83 SER A C 1
ATOM 594 O O . SER A 1 83 ? -13.847 -9.168 4.193 1.00 96.50 83 SER A O 1
ATOM 596 N N . THR A 1 84 ? -12.491 -8.798 2.441 1.00 97.12 84 THR A N 1
ATOM 597 C CA . THR A 1 84 ? -12.074 -10.196 2.244 1.00 97.12 84 THR A CA 1
ATOM 598 C C . THR A 1 84 ? -10.784 -10.549 2.985 1.00 97.12 84 THR A C 1
ATOM 600 O O . THR A 1 84 ? -10.388 -11.716 3.038 1.00 97.12 84 THR A O 1
ATOM 603 N N . LEU A 1 85 ? -10.107 -9.549 3.555 1.00 98.00 85 LEU A N 1
ATOM 604 C CA . LEU A 1 85 ? -8.829 -9.722 4.222 1.00 98.00 85 LEU A CA 1
ATOM 605 C C . LEU A 1 85 ? -9.035 -10.374 5.593 1.00 98.00 85 LEU A C 1
ATOM 607 O O . LEU A 1 85 ? -9.936 -10.005 6.344 1.00 98.00 85 LEU A O 1
ATOM 611 N N . SER A 1 86 ? -8.171 -11.327 5.950 1.00 97.94 86 SER A N 1
ATOM 612 C CA . SER A 1 86 ? -8.231 -11.919 7.289 1.00 97.94 86 SER A CA 1
ATOM 613 C C . SER A 1 86 ? -8.030 -10.850 8.364 1.00 97.94 86 SER A C 1
ATOM 615 O O . SER A 1 86 ? -7.223 -9.931 8.203 1.00 97.94 86 SER A O 1
ATOM 617 N N . GLU A 1 87 ? -8.702 -11.011 9.500 1.00 97.50 87 GLU A N 1
ATOM 618 C CA . GLU A 1 87 ? -8.603 -10.060 10.607 1.00 97.50 87 GLU A CA 1
ATOM 619 C C . GLU A 1 87 ? -7.155 -9.875 11.087 1.00 97.50 87 GLU A C 1
ATOM 621 O O . GLU A 1 87 ? -6.739 -8.765 11.413 1.00 97.50 87 GLU A O 1
ATOM 626 N N . ARG A 1 88 ? -6.352 -10.947 11.074 1.00 98.31 88 ARG A N 1
ATOM 627 C CA . ARG A 1 88 ? -4.927 -10.887 11.421 1.00 98.31 88 ARG A CA 1
ATOM 628 C C . ARG A 1 88 ? -4.157 -9.934 10.504 1.00 98.31 88 ARG A C 1
ATOM 630 O O . ARG A 1 88 ? -3.407 -9.098 11.000 1.00 98.31 88 ARG A O 1
ATOM 637 N N . GLU A 1 89 ? -4.338 -10.059 9.193 1.00 98.44 89 GLU A N 1
ATOM 638 C CA . GLU A 1 89 ? -3.660 -9.207 8.206 1.00 98.44 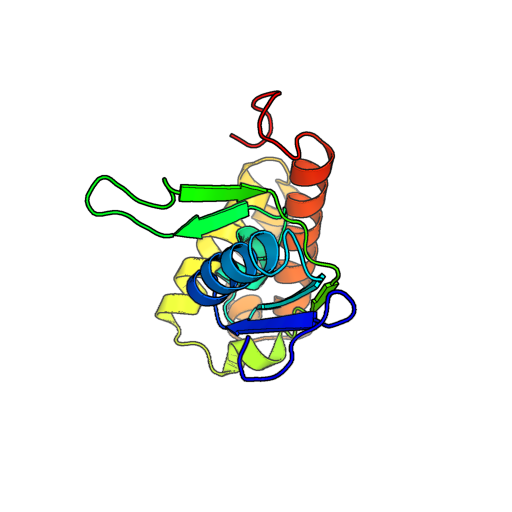89 GLU A CA 1
ATOM 639 C C . GLU A 1 89 ? -4.179 -7.764 8.254 1.00 98.44 89 GLU A C 1
ATOM 641 O O . GLU A 1 89 ? -3.408 -6.816 8.102 1.00 98.44 89 GLU A O 1
ATOM 646 N N . PHE A 1 90 ? -5.470 -7.578 8.542 1.00 98.50 90 PHE A N 1
ATOM 647 C CA . PHE A 1 90 ? -6.033 -6.249 8.762 1.00 98.50 90 PHE A CA 1
ATOM 648 C C . PHE A 1 90 ? -5.407 -5.577 9.993 1.00 98.50 90 PHE A C 1
ATOM 650 O O . PHE A 1 90 ? -4.931 -4.449 9.900 1.00 98.50 90 PHE A O 1
ATOM 657 N N . ARG A 1 91 ? -5.314 -6.284 11.131 1.00 98.38 91 ARG A N 1
ATOM 658 C CA . ARG A 1 91 ? -4.640 -5.790 12.348 1.00 98.38 91 ARG A CA 1
ATOM 659 C C . ARG A 1 91 ? -3.174 -5.441 12.090 1.00 98.38 91 ARG A C 1
ATOM 661 O O . ARG A 1 91 ? -2.706 -4.421 12.586 1.00 98.38 91 ARG A O 1
ATOM 668 N N . ALA A 1 92 ? -2.468 -6.256 11.304 1.00 98.06 92 ALA A N 1
ATOM 669 C CA . ALA A 1 92 ? -1.083 -5.986 10.927 1.00 98.06 92 ALA A CA 1
ATOM 670 C C . ALA A 1 92 ? -0.953 -4.671 10.141 1.00 98.06 92 ALA A C 1
ATOM 672 O O . ALA A 1 92 ? -0.108 -3.846 10.473 1.00 98.06 92 ALA A O 1
ATOM 673 N N . GLY A 1 93 ? -1.826 -4.427 9.159 1.00 98.19 93 GLY A N 1
ATOM 674 C CA . GLY A 1 93 ? -1.849 -3.151 8.438 1.00 98.19 93 GLY A CA 1
ATOM 675 C C . GLY A 1 93 ? -2.290 -1.963 9.295 1.00 98.19 93 GLY A C 1
ATOM 676 O O . GLY A 1 93 ? -1.784 -0.861 9.117 1.00 98.19 93 GLY A O 1
ATOM 677 N N . TYR A 1 94 ? -3.181 -2.176 10.264 1.00 98.38 94 TYR A N 1
ATOM 678 C CA . TYR A 1 94 ? -3.645 -1.112 11.156 1.00 98.38 94 TYR A CA 1
ATOM 679 C C . TYR A 1 94 ? -2.525 -0.559 12.053 1.00 98.38 94 TYR A C 1
ATOM 681 O O . TYR A 1 94 ? -2.550 0.614 12.418 1.00 98.38 94 TYR A O 1
ATOM 689 N N . ALA A 1 95 ? -1.505 -1.365 12.366 1.00 98.12 95 ALA A N 1
ATOM 690 C CA . ALA A 1 95 ? -0.321 -0.879 13.072 1.00 98.12 95 ALA A CA 1
ATOM 691 C C . ALA A 1 95 ? 0.403 0.230 12.284 1.00 98.12 95 ALA A C 1
ATOM 693 O O . ALA A 1 95 ? 0.810 1.233 12.868 1.00 98.12 95 ALA A O 1
ATOM 694 N N . GLU A 1 96 ? 0.492 0.097 10.957 1.00 97.44 96 GLU A N 1
ATOM 695 C CA . GLU A 1 96 ? 1.082 1.123 10.087 1.00 97.44 96 GLU A CA 1
ATOM 696 C C . GLU A 1 96 ? 0.196 2.370 9.976 1.00 97.44 96 GLU A C 1
ATOM 698 O O . GLU A 1 96 ? 0.704 3.485 9.918 1.00 97.44 96 GLU A O 1
ATOM 703 N N . VAL A 1 97 ? -1.130 2.213 10.033 1.00 97.88 97 VAL A N 1
ATOM 704 C CA . VAL A 1 97 ? -2.062 3.352 10.130 1.00 97.88 97 VAL A CA 1
ATOM 705 C C . VAL A 1 97 ? -1.789 4.160 11.404 1.00 97.88 97 VAL A C 1
ATOM 707 O O . VAL A 1 97 ? -1.631 5.379 11.351 1.00 97.88 97 VAL A O 1
ATOM 710 N N . ALA A 1 98 ? -1.668 3.484 12.551 1.00 97.81 98 ALA A N 1
ATOM 711 C CA . ALA A 1 98 ? -1.371 4.130 13.829 1.00 97.81 98 ALA A CA 1
ATOM 712 C C . ALA A 1 98 ? 0.012 4.805 13.850 1.00 97.81 98 ALA A C 1
ATOM 714 O O . ALA A 1 98 ? 0.158 5.876 14.443 1.00 97.81 98 ALA A O 1
ATOM 715 N N . LYS A 1 99 ? 1.011 4.224 13.166 1.00 96.50 99 LYS A N 1
ATOM 716 C CA . LYS A 1 99 ? 2.354 4.809 13.013 1.00 96.50 99 LYS A CA 1
ATOM 717 C C . LYS A 1 99 ? 2.286 6.235 12.461 1.00 96.50 99 LYS A C 1
ATOM 719 O O . LYS A 1 99 ? 2.953 7.105 13.009 1.00 96.50 99 LYS A O 1
ATOM 724 N N . TYR A 1 100 ? 1.483 6.505 11.429 1.00 94.44 100 TYR A N 1
ATOM 725 C CA . TYR A 1 100 ? 1.398 7.860 10.861 1.00 94.44 100 TYR A CA 1
ATOM 726 C C . TYR A 1 100 ? 0.846 8.886 11.855 1.00 94.44 100 TYR A C 1
ATOM 728 O O . TYR A 1 100 ? 1.350 10.006 11.911 1.00 94.44 100 TYR A O 1
ATOM 736 N N . GLY A 1 101 ? -0.109 8.490 12.703 1.00 94.00 101 GLY A N 1
ATOM 737 C CA . GLY A 1 101 ? -0.566 9.337 13.806 1.00 94.00 101 GLY A CA 1
ATOM 738 C C . GLY A 1 101 ? 0.559 9.651 14.800 1.00 94.00 101 GLY A C 1
ATOM 739 O O . GLY A 1 101 ? 0.764 10.802 15.179 1.00 94.00 101 GLY A O 1
ATOM 740 N N . LEU A 1 102 ? 1.351 8.640 15.166 1.00 94.50 102 LEU A N 1
ATOM 741 C CA . LEU A 1 102 ? 2.471 8.783 16.104 1.00 94.50 102 LEU A CA 1
ATOM 742 C C . LEU A 1 102 ? 3.657 9.589 15.549 1.00 94.50 102 LEU A C 1
ATOM 744 O O . LEU A 1 102 ? 4.380 10.204 16.328 1.00 94.50 102 LEU A O 1
ATOM 748 N N . LEU A 1 103 ? 3.876 9.582 14.231 1.00 88.88 103 LEU A N 1
ATOM 749 C CA . LEU A 1 103 ? 5.011 10.263 13.598 1.00 88.88 103 LEU A CA 1
ATOM 750 C C . LEU A 1 103 ? 4.817 11.776 13.431 1.00 88.88 103 LEU A C 1
ATOM 752 O O . LEU A 1 103 ? 5.805 12.490 13.270 1.00 88.88 103 LEU A O 1
ATOM 756 N N . GLY A 1 104 ? 3.584 12.282 13.467 1.00 83.00 104 GLY A N 1
ATOM 757 C CA . GLY A 1 104 ? 3.362 13.716 13.259 1.00 83.00 104 GLY A CA 1
ATOM 758 C C . GLY A 1 104 ? 1.915 14.195 13.207 1.00 83.00 104 GLY A C 1
ATOM 759 O O . GLY A 1 104 ? 1.704 15.395 13.053 1.00 83.00 104 GLY A O 1
ATOM 760 N N . ASP A 1 105 ? 0.927 13.311 13.365 1.00 94.88 105 ASP A N 1
ATOM 761 C CA . ASP A 1 105 ? -0.495 13.664 13.306 1.00 94.88 105 ASP A CA 1
ATOM 762 C C . ASP A 1 105 ? -1.229 13.194 14.572 1.00 94.88 105 ASP A C 1
ATOM 764 O O . ASP A 1 105 ? -1.986 12.219 14.589 1.00 94.88 105 ASP A O 1
ATOM 768 N N . ALA A 1 106 ? -0.978 13.903 15.677 1.00 96.38 106 ALA A N 1
ATOM 769 C CA . ALA A 1 106 ? -1.638 13.634 16.953 1.00 96.38 106 ALA A CA 1
ATOM 770 C C . ALA A 1 106 ? -3.182 13.693 16.865 1.00 96.38 106 ALA A C 1
ATOM 772 O O . ALA A 1 106 ? -3.828 12.820 17.451 1.00 96.38 106 ALA A O 1
ATOM 773 N N . PRO A 1 107 ? -3.805 14.644 16.131 1.00 97.81 107 PRO A N 1
ATOM 774 C CA . PRO A 1 107 ? -5.246 14.609 15.878 1.00 97.81 107 PRO A CA 1
ATOM 775 C C . PRO A 1 107 ? -5.720 13.310 15.215 1.00 97.81 107 PRO A C 1
ATOM 777 O O . PRO A 1 107 ? -6.722 12.743 15.654 1.00 97.81 107 PRO A O 1
ATOM 780 N N . PHE A 1 108 ? -5.005 12.805 14.205 1.00 98.12 108 PHE A N 1
ATOM 781 C CA . PHE A 1 108 ? -5.338 11.529 13.571 1.00 98.12 108 PHE A CA 1
ATOM 782 C C . PHE A 1 108 ? -5.160 10.346 14.525 1.00 98.12 108 PHE A C 1
ATOM 784 O O . PHE A 1 108 ? -6.011 9.459 14.553 1.00 98.12 108 PHE A O 1
ATOM 791 N N . PHE A 1 109 ? -4.123 10.347 15.367 1.00 98.25 109 PHE A N 1
ATOM 792 C CA . PHE A 1 109 ? -3.952 9.311 16.388 1.00 98.25 109 PHE A CA 1
ATOM 793 C C . PHE A 1 109 ? -5.144 9.258 17.360 1.00 98.25 109 PHE A C 1
ATOM 795 O O . PHE A 1 109 ? -5.724 8.194 17.569 1.00 98.25 109 PHE A O 1
ATOM 802 N N . VAL A 1 110 ? -5.581 10.412 17.874 1.00 98.19 110 VAL A N 1
ATOM 803 C CA . VAL A 1 110 ? -6.771 10.509 18.740 1.00 98.19 110 VAL A CA 1
ATOM 804 C C . VAL A 1 110 ? -8.037 10.073 17.995 1.00 98.19 110 VAL A C 1
ATOM 806 O O . VAL A 1 110 ? -8.899 9.394 18.557 1.00 98.19 110 VAL A O 1
ATOM 809 N N . TRP A 1 111 ? -8.158 10.422 16.711 1.00 98.56 111 TRP A N 1
ATOM 810 C CA . TRP A 1 111 ? -9.274 9.975 15.882 1.00 98.56 111 TRP A CA 1
ATOM 811 C C . TRP A 1 111 ? -9.312 8.446 15.758 1.00 98.56 111 TRP A C 1
ATOM 813 O O . TRP A 1 111 ? -10.389 7.856 15.877 1.00 98.56 111 TRP A O 1
ATOM 823 N N . LEU A 1 112 ? -8.159 7.792 15.578 1.00 98.25 112 LEU A N 1
ATOM 824 C CA . LEU A 1 112 ? -8.048 6.332 15.511 1.00 98.25 112 LEU A CA 1
ATOM 825 C C . LEU A 1 112 ? -8.485 5.667 16.821 1.00 98.25 112 LEU A C 1
ATOM 827 O O . LEU A 1 112 ? -9.229 4.688 16.778 1.00 98.25 112 LEU A O 1
ATOM 831 N N . GLU A 1 113 ? -8.099 6.209 17.980 1.00 97.44 113 GLU A N 1
ATOM 832 C CA . GLU A 1 113 ? -8.530 5.692 19.290 1.00 97.44 113 GLU A CA 1
ATOM 833 C C . GLU A 1 113 ? -10.057 5.686 19.441 1.00 97.44 113 GLU A C 1
ATOM 835 O O . GLU A 1 113 ? -10.630 4.765 20.025 1.00 97.44 113 GLU A O 1
ATOM 840 N N . GLN A 1 114 ? -10.727 6.688 18.872 1.00 98.19 114 GLN A N 1
ATOM 841 C CA . GLN A 1 114 ? -12.180 6.842 18.942 1.00 98.19 114 GLN A CA 1
ATOM 842 C C . GLN A 1 114 ? -12.937 6.040 17.874 1.00 98.19 114 GLN A C 1
ATOM 844 O O . GLN A 1 114 ? -14.120 5.753 18.052 1.00 98.19 114 GLN A O 1
ATOM 849 N N . ASN A 1 115 ? -12.290 5.706 16.751 1.00 98.19 115 ASN A N 1
ATOM 850 C CA . ASN A 1 115 ? -12.969 5.191 15.558 1.00 98.19 115 ASN A CA 1
ATOM 851 C C . ASN A 1 115 ? -12.503 3.806 15.100 1.00 98.19 115 ASN A C 1
ATOM 853 O O . ASN A 1 115 ? -13.040 3.307 14.107 1.00 98.19 115 ASN A O 1
ATOM 857 N N . TRP A 1 116 ? -11.555 3.163 15.790 1.00 97.25 116 TRP A N 1
ATOM 858 C CA . TRP A 1 116 ? -10.960 1.904 15.333 1.00 97.25 116 TRP A CA 1
ATOM 859 C C . TRP A 1 116 ? -12.000 0.818 15.034 1.00 97.25 116 TRP A C 1
ATOM 861 O O . TRP A 1 116 ? -11.891 0.153 14.007 1.00 97.25 116 TRP A O 1
ATOM 871 N N . GLN A 1 117 ? -13.056 0.673 15.844 1.00 97.81 117 GLN A N 1
ATOM 872 C CA . GLN A 1 117 ? -14.106 -0.320 15.584 1.00 97.81 117 GLN A CA 1
ATOM 873 C C . GLN A 1 117 ? -14.762 -0.085 14.225 1.00 97.81 117 GLN A C 1
ATOM 875 O O . GLN A 1 117 ? -14.957 -1.020 13.454 1.00 97.81 117 GLN A O 1
ATOM 880 N N . GLY A 1 118 ? -15.041 1.177 13.901 1.00 97.56 118 GLY A N 1
ATOM 881 C CA . GLY A 1 118 ? -15.649 1.542 12.632 1.00 97.56 118 GLY A CA 1
ATOM 882 C C . GLY A 1 118 ? -14.680 1.475 11.450 1.00 97.56 118 GLY A C 1
ATOM 883 O O . GLY A 1 118 ? -15.119 1.245 10.330 1.00 97.56 118 GLY A O 1
ATOM 884 N N . VAL A 1 119 ? -13.366 1.600 11.668 1.00 97.88 119 VAL A N 1
ATOM 885 C CA . VAL A 1 119 ? -12.358 1.303 10.631 1.00 97.88 119 VAL A CA 1
ATOM 886 C C . VAL A 1 119 ? -12.374 -0.188 10.275 1.00 97.88 119 VAL A C 1
ATOM 888 O O . VAL A 1 119 ? -12.356 -0.549 9.096 1.00 97.88 119 VAL A O 1
ATOM 891 N N . PHE A 1 120 ? -12.455 -1.058 11.285 1.00 96.94 120 PHE A N 1
ATOM 892 C CA . PHE A 1 120 ? -12.521 -2.509 11.096 1.00 96.94 120 PHE A CA 1
ATOM 893 C C . PHE A 1 120 ? -13.844 -2.935 10.447 1.00 96.94 120 PHE A C 1
ATOM 895 O O . PHE A 1 120 ? -13.838 -3.679 9.465 1.00 96.94 120 PHE A O 1
ATOM 902 N N . ALA A 1 121 ? -14.965 -2.410 10.943 1.00 95.50 121 ALA A N 1
ATOM 903 C CA . ALA A 1 121 ? -16.310 -2.728 10.469 1.00 95.50 121 ALA A CA 1
ATOM 904 C C . ALA A 1 121 ? -16.727 -1.994 9.177 1.00 95.50 121 ALA A C 1
ATOM 906 O O . ALA A 1 121 ? -17.804 -2.268 8.658 1.00 95.50 121 ALA A O 1
ATOM 907 N N . ASP A 1 122 ? -15.888 -1.096 8.649 1.00 91.31 122 ASP A N 1
ATOM 908 C CA . ASP A 1 122 ? -16.199 -0.217 7.506 1.00 91.31 122 ASP A CA 1
ATOM 909 C C . ASP A 1 122 ? -17.452 0.649 7.694 1.00 91.31 122 ASP A C 1
ATOM 911 O O . ASP A 1 122 ? -18.286 0.833 6.808 1.00 91.31 122 ASP A O 1
ATOM 915 N N . GLU A 1 123 ? -17.613 1.192 8.894 1.00 92.81 123 GLU A N 1
ATOM 916 C CA . GLU A 1 123 ? -18.759 2.029 9.206 1.00 92.81 123 GLU A CA 1
ATOM 917 C C . GLU A 1 123 ? -18.580 3.424 8.621 1.00 92.81 123 GLU A C 1
ATOM 919 O O . GLU A 1 123 ? -17.608 4.122 8.928 1.00 92.81 123 GLU A O 1
ATOM 924 N N . SER A 1 124 ? -19.565 3.872 7.844 1.00 91.81 124 SER A N 1
ATOM 925 C CA . SER A 1 124 ? -19.707 5.277 7.441 1.00 91.81 124 SER A CA 1
ATOM 926 C C . SER A 1 124 ? -18.442 5.873 6.801 1.00 91.81 124 SER A C 1
ATOM 928 O O . SER A 1 124 ? -18.139 7.048 6.999 1.00 91.81 124 SER A O 1
ATOM 930 N N . GLY A 1 125 ? -17.673 5.066 6.061 1.00 95.38 125 GLY A N 1
ATOM 931 C CA . GLY A 1 125 ? -16.456 5.507 5.373 1.00 95.38 125 GLY A CA 1
ATOM 932 C C . GLY A 1 125 ? -15.227 5.710 6.268 1.00 95.38 125 GLY A C 1
ATOM 933 O O . GLY A 1 125 ? -14.211 6.212 5.785 1.00 95.38 125 GLY A O 1
ATOM 934 N N . LYS A 1 126 ? -15.258 5.300 7.545 1.00 97.62 126 LYS A N 1
ATOM 935 C CA . LYS A 1 126 ? -14.105 5.414 8.461 1.00 97.62 126 LYS A CA 1
ATOM 936 C C . LYS A 1 126 ? -12.871 4.672 7.940 1.00 97.62 126 LYS A C 1
ATOM 938 O O . LYS A 1 126 ? -11.761 5.186 8.055 1.00 97.62 126 LYS A O 1
ATOM 943 N N . ARG A 1 127 ? -13.047 3.500 7.315 1.00 97.75 127 ARG A N 1
ATOM 944 C CA . ARG A 1 127 ? -11.941 2.761 6.684 1.00 97.75 127 ARG A CA 1
ATOM 945 C C . ARG A 1 127 ? -11.277 3.579 5.582 1.00 97.75 127 ARG A C 1
ATOM 947 O O . ARG A 1 127 ? -10.056 3.707 5.565 1.00 97.75 127 ARG A O 1
ATOM 954 N N . ARG A 1 128 ? -12.083 4.177 4.702 1.00 97.88 128 ARG A N 1
ATOM 955 C CA . ARG A 1 128 ? -11.600 5.056 3.632 1.00 97.88 128 ARG A CA 1
ATOM 956 C C . ARG A 1 128 ? -10.827 6.245 4.185 1.00 97.88 128 ARG A C 1
ATOM 958 O O . ARG A 1 128 ? -9.738 6.516 3.696 1.00 97.88 128 ARG A O 1
ATOM 965 N N . HIS A 1 129 ? -11.349 6.896 5.223 1.00 98.00 129 HIS A N 1
ATOM 966 C CA . HIS A 1 129 ? -10.656 8.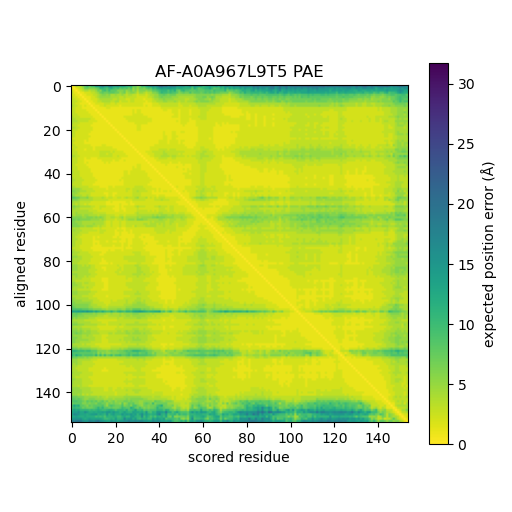004 5.876 1.00 98.00 129 HIS A CA 1
ATOM 967 C C . HIS A 1 129 ? -9.279 7.585 6.415 1.00 98.00 129 HIS A C 1
ATOM 969 O O . HIS A 1 129 ? -8.286 8.250 6.140 1.00 98.00 129 HIS A O 1
ATOM 975 N N . ALA A 1 130 ? -9.194 6.449 7.116 1.00 98.12 130 ALA A N 1
ATOM 976 C CA . ALA A 1 130 ? -7.928 5.944 7.647 1.00 98.12 130 ALA A CA 1
ATOM 977 C C . ALA A 1 130 ? -6.896 5.643 6.543 1.00 98.12 130 ALA A C 1
ATOM 979 O O . ALA A 1 130 ? -5.721 5.994 6.684 1.00 98.12 130 ALA A O 1
ATOM 980 N N . VAL A 1 131 ? -7.335 5.024 5.440 1.00 98.25 131 VAL A N 1
ATOM 981 C CA . VAL A 1 131 ? -6.477 4.726 4.282 1.00 98.25 131 VAL A CA 1
ATOM 982 C C . VAL A 1 131 ? -6.005 6.007 3.597 1.00 98.25 131 VAL A C 1
ATOM 984 O O . VAL A 1 131 ? -4.813 6.151 3.346 1.00 98.25 131 VAL A O 1
ATOM 987 N N . GLU A 1 132 ? -6.906 6.956 3.336 1.00 97.88 132 GLU A N 1
ATOM 988 C CA . GLU A 1 132 ? -6.580 8.218 2.664 1.00 97.88 132 GLU A CA 1
ATOM 989 C C . GLU A 1 132 ? -5.588 9.062 3.474 1.00 97.88 132 GLU A C 1
ATOM 991 O O . GLU A 1 132 ? -4.595 9.540 2.922 1.00 97.88 132 GLU A O 1
ATOM 996 N N . THR A 1 133 ? -5.819 9.213 4.781 1.00 97.81 133 THR A N 1
ATOM 997 C CA . THR A 1 133 ? -4.934 9.987 5.662 1.00 97.81 133 THR A CA 1
ATOM 998 C C . THR A 1 133 ? -3.543 9.359 5.738 1.00 97.81 133 THR A C 1
ATOM 1000 O O . THR A 1 133 ? -2.543 10.058 5.576 1.00 97.81 133 THR A O 1
ATOM 1003 N N . SER A 1 134 ? -3.462 8.032 5.881 1.00 97.75 134 SER A N 1
ATOM 1004 C CA . SER A 1 134 ? -2.178 7.319 5.914 1.00 97.75 134 SER A CA 1
ATOM 1005 C C . SER A 1 134 ? -1.429 7.417 4.582 1.00 97.75 134 SER A C 1
ATOM 1007 O O . SER A 1 134 ? -0.235 7.711 4.555 1.00 97.75 134 SER A O 1
ATOM 1009 N N . ALA A 1 135 ? -2.135 7.228 3.463 1.00 97.12 135 ALA A N 1
ATOM 1010 C CA . ALA A 1 135 ? -1.549 7.316 2.132 1.00 97.12 135 ALA A CA 1
ATOM 1011 C C . ALA A 1 135 ? -1.014 8.725 1.835 1.00 97.12 135 ALA A C 1
ATOM 1013 O O . ALA A 1 135 ? 0.071 8.862 1.268 1.00 97.12 135 ALA A O 1
ATOM 1014 N N . ARG A 1 136 ? -1.738 9.770 2.259 1.00 96.38 136 ARG A N 1
ATOM 1015 C CA . ARG A 1 136 ? -1.286 11.164 2.161 1.00 96.38 136 ARG A CA 1
ATOM 1016 C C . ARG A 1 136 ? -0.018 11.395 2.981 1.00 96.38 136 ARG A C 1
ATOM 1018 O O . ARG A 1 136 ? 0.966 11.868 2.421 1.00 96.38 136 ARG A O 1
ATOM 1025 N N . ALA A 1 137 ? -0.007 10.985 4.250 1.00 95.19 137 ALA A N 1
ATOM 1026 C CA . ALA A 1 137 ? 1.163 11.119 5.117 1.00 95.19 137 ALA A CA 1
ATOM 1027 C C . ALA A 1 137 ? 2.393 10.400 4.532 1.00 95.19 137 ALA A C 1
ATOM 1029 O O . ALA A 1 137 ? 3.491 10.954 4.481 1.00 95.19 137 ALA A O 1
ATOM 1030 N N . LYS A 1 138 ? 2.217 9.180 4.006 1.00 95.12 138 LYS A N 1
ATOM 1031 C CA . LYS A 1 138 ? 3.299 8.456 3.329 1.00 95.12 138 LYS A CA 1
ATOM 1032 C C . LYS A 1 138 ? 3.781 9.183 2.077 1.00 95.12 138 LYS A C 1
ATOM 1034 O O . LYS A 1 138 ? 4.989 9.274 1.871 1.00 95.12 138 LYS A O 1
ATOM 1039 N N . ALA A 1 139 ? 2.870 9.684 1.247 1.00 93.62 139 ALA A N 1
ATOM 1040 C CA . ALA A 1 139 ? 3.223 10.419 0.038 1.00 93.62 139 ALA A CA 1
ATOM 1041 C C . ALA A 1 139 ? 4.026 11.690 0.356 1.00 93.62 139 ALA A C 1
ATOM 1043 O O . ALA A 1 139 ? 5.012 11.959 -0.321 1.00 93.62 139 ALA A O 1
ATOM 1044 N N . GLU A 1 140 ? 3.667 12.424 1.410 1.00 93.12 140 GLU A N 1
ATOM 1045 C CA . GLU A 1 140 ? 4.408 13.607 1.868 1.00 93.12 140 GLU A CA 1
ATOM 1046 C C . GLU A 1 140 ? 5.840 13.254 2.294 1.00 93.12 140 GLU A C 1
ATOM 1048 O O . GLU A 1 140 ? 6.790 13.896 1.845 1.00 93.12 140 GLU A O 1
ATOM 1053 N N . ILE A 1 141 ? 6.017 12.175 3.067 1.00 91.56 141 ILE A N 1
ATOM 1054 C CA . ILE A 1 141 ? 7.345 11.666 3.457 1.00 91.56 141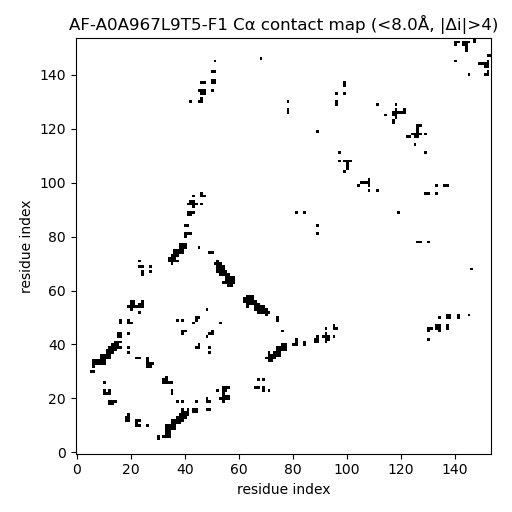 ILE A CA 1
ATOM 1055 C C . ILE A 1 141 ? 8.163 11.257 2.221 1.00 91.56 141 ILE A C 1
ATOM 1057 O O . ILE A 1 141 ? 9.351 11.558 2.124 1.00 91.56 141 ILE A O 1
ATOM 1061 N N . VAL A 1 142 ? 7.537 10.579 1.255 1.00 91.69 142 VAL A N 1
ATOM 1062 C CA . VAL A 1 142 ? 8.189 10.157 0.004 1.00 91.69 142 VAL A CA 1
ATOM 1063 C C . VAL A 1 142 ? 8.617 11.357 -0.837 1.00 91.69 142 VAL A C 1
ATOM 1065 O O . VAL A 1 142 ? 9.709 11.334 -1.392 1.00 91.69 142 VAL A O 1
ATOM 1068 N N . VAL A 1 143 ? 7.779 12.389 -0.948 1.00 91.06 143 VAL A N 1
ATOM 1069 C CA . VAL A 1 143 ? 8.105 13.614 -1.694 1.00 91.06 143 VAL A CA 1
ATOM 1070 C C . VAL A 1 143 ? 9.257 14.368 -1.031 1.00 91.06 143 VAL A C 1
ATOM 1072 O O . VAL A 1 143 ? 10.096 14.928 -1.732 1.00 91.06 143 VAL A O 1
ATOM 1075 N N . ALA A 1 144 ? 9.323 14.359 0.302 1.00 88.44 144 ALA A N 1
ATOM 1076 C CA . ALA A 1 144 ? 10.410 14.984 1.047 1.00 88.44 144 ALA A CA 1
ATOM 1077 C C . ALA A 1 144 ? 11.753 14.241 0.899 1.00 88.44 144 ALA A C 1
ATOM 1079 O O . ALA A 1 144 ? 12.804 14.880 0.940 1.00 88.44 144 ALA A O 1
ATOM 1080 N N . ASP A 1 145 ? 11.734 12.912 0.740 1.00 88.44 145 ASP A N 1
ATOM 1081 C CA . ASP A 1 145 ? 12.947 12.088 0.674 1.00 88.44 145 ASP A CA 1
ATOM 1082 C C . ASP A 1 145 ? 12.730 10.788 -0.129 1.00 88.44 145 ASP A C 1
ATOM 1084 O O . ASP A 1 145 ? 12.598 9.684 0.409 1.00 88.44 145 ASP A O 1
ATOM 1088 N N . GLU A 1 146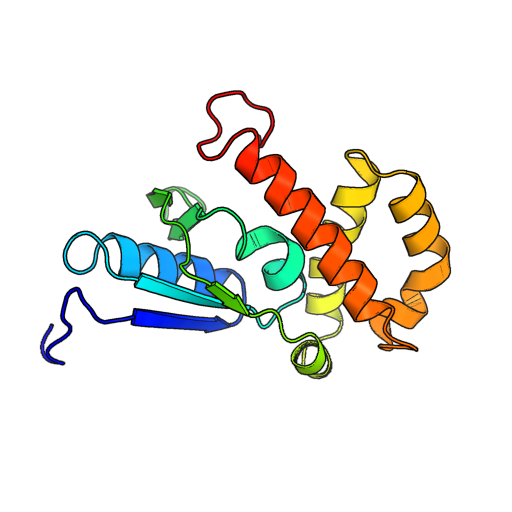 ? 12.667 10.903 -1.459 1.00 84.69 146 GLU A N 1
ATOM 1089 C CA . GLU A 1 146 ? 12.303 9.781 -2.340 1.00 84.69 146 GLU A CA 1
ATOM 1090 C C . GLU A 1 146 ? 13.293 8.606 -2.252 1.00 84.69 146 GLU A C 1
ATOM 1092 O O . GLU A 1 146 ? 12.889 7.444 -2.349 1.00 84.69 146 GLU A O 1
ATOM 1097 N N . ARG A 1 147 ? 14.583 8.898 -2.063 1.00 84.38 147 ARG A N 1
ATOM 1098 C CA . ARG A 1 147 ? 15.681 7.917 -2.114 1.00 84.38 147 ARG A CA 1
ATOM 1099 C C . ARG A 1 147 ? 16.360 7.668 -0.770 1.00 84.38 147 ARG A C 1
ATOM 11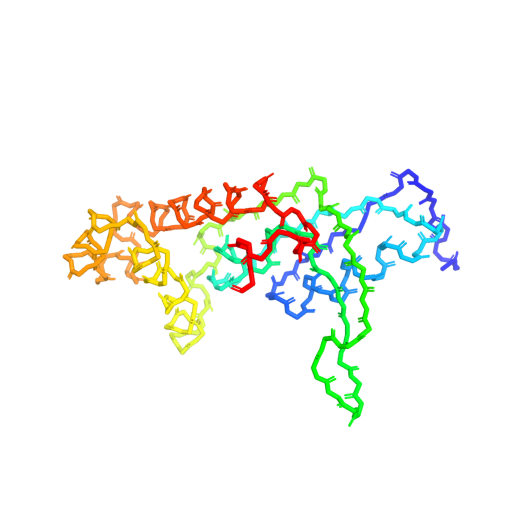01 O O . ARG A 1 147 ? 17.358 6.956 -0.736 1.00 84.38 147 ARG A O 1
ATOM 1108 N N . GLU A 1 148 ? 15.794 8.195 0.314 1.00 82.62 148 GLU A N 1
ATOM 1109 C CA . GLU A 1 148 ? 16.336 8.065 1.677 1.00 82.62 148 GLU A CA 1
ATOM 1110 C C . GLU A 1 148 ? 17.734 8.675 1.830 1.00 82.62 148 GLU A C 1
ATOM 1112 O O . GLU A 1 148 ? 18.587 8.162 2.549 1.00 82.62 148 GLU A O 1
ATOM 1117 N N . GLU A 1 149 ? 17.975 9.777 1.124 1.00 81.81 149 GLU A N 1
ATOM 1118 C CA . GLU A 1 149 ? 19.252 10.488 1.128 1.00 81.81 149 GLU A CA 1
ATOM 1119 C C . GLU A 1 149 ? 19.338 11.472 2.303 1.00 81.81 149 GLU A C 1
ATOM 1121 O O . GLU A 1 149 ? 20.433 11.733 2.803 1.00 81.81 149 GLU A O 1
ATOM 1126 N N . SER A 1 150 ? 18.199 12.011 2.762 1.00 72.69 150 SER A N 1
ATOM 1127 C CA . SER A 1 150 ? 18.157 12.989 3.859 1.00 72.69 150 SER A CA 1
ATOM 1128 C C . SER A 1 150 ? 17.926 12.360 5.235 1.00 72.69 150 SER A C 1
ATOM 1130 O O . SER A 1 150 ? 18.170 13.008 6.253 1.00 72.69 150 SER A O 1
ATOM 1132 N N . GLY A 1 151 ? 17.467 11.104 5.275 1.00 77.62 151 GLY A N 1
ATOM 1133 C CA . GLY A 1 151 ? 17.153 10.371 6.503 1.00 77.62 151 GLY A CA 1
ATOM 1134 C C . GLY A 1 151 ? 15.771 10.694 7.077 1.00 77.62 151 GLY A C 1
ATOM 1135 O O . GLY A 1 151 ? 15.406 10.154 8.113 1.00 77.62 151 GLY A O 1
ATOM 1136 N N . THR A 1 152 ? 14.978 11.531 6.401 1.00 71.56 152 THR A N 1
ATOM 1137 C CA . THR A 1 152 ? 13.609 11.882 6.829 1.00 71.56 152 THR A CA 1
ATOM 1138 C C . THR A 1 152 ? 12.642 10.706 6.653 1.00 71.56 152 THR A C 1
ATOM 1140 O O . THR A 1 152 ? 11.633 10.612 7.348 1.00 71.56 152 THR A O 1
ATOM 1143 N N . ARG A 1 153 ? 12.950 9.798 5.721 1.00 79.25 153 ARG A N 1
ATOM 1144 C CA . ARG A 1 153 ? 12.155 8.598 5.422 1.00 79.25 153 ARG A CA 1
ATOM 1145 C C . ARG A 1 153 ? 12.674 7.316 6.107 1.00 79.25 153 ARG A C 1
ATOM 1147 O O . ARG A 1 153 ? 12.002 6.288 6.004 1.00 79.25 153 ARG A O 1
ATOM 1154 N N . ALA A 1 154 ? 13.839 7.384 6.761 1.00 65.38 154 ALA A N 1
ATOM 1155 C CA . ALA A 1 154 ? 14.535 6.245 7.373 1.00 65.38 154 ALA A CA 1
ATOM 1156 C C . ALA A 1 154 ? 13.888 5.750 8.677 1.00 65.38 154 ALA A C 1
ATOM 1158 O O . ALA A 1 154 ? 13.315 6.577 9.419 1.00 65.38 154 ALA A O 1
#

Radius of gyration: 16.29 Å; Cα contacts (8 Å, |Δi|>4): 256; chains: 1; bounding box: 41×31×46 Å